Protein AF-A0A414RZY0-F1 (afdb_monomer)

Radius of gyration: 23.2 Å; Cα contacts (8 Å, |Δi|>4): 47; chains: 1; bounding box: 42×36×67 Å

Sequence (9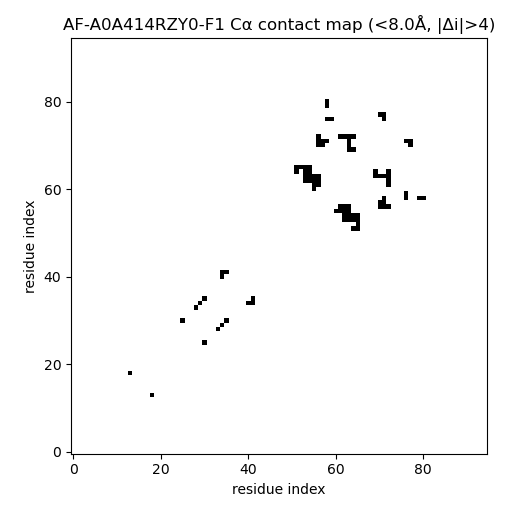5 aa):
NYDRDCGCLPLDCECYMFGKCWTGAYCRYFREAVLPLDPALEAALLTEGPRPDFKACPVCGRAVAPDGRQTYCSAACAKAAHRRQQREYMRKKRG

Solvent-accessible surface area (backbone atoms only — not comparable to full-atom values): 6216 Å² total; per-residue (Å²): 138,79,77,88,81,72,70,74,78,76,80,85,54,86,50,90,69,76,82,49,92,75,89,68,86,76,55,68,64,50,60,72,66,46,30,79,78,34,62,68,60,41,51,65,71,70,55,87,65,80,74,77,77,49,50,61,11,91,77,76,58,47,64,13,66,71,55,92,82,61,73,45,63,38,73,68,44,45,53,52,53,51,54,50,53,53,52,53,51,55,51,65,73,73,107

Structure (mmCIF, N/CA/C/O backbone):
data_AF-A0A414RZY0-F1
#
_entry.id   AF-A0A414RZY0-F1
#
loop_
_atom_site.group_PDB
_atom_site.id
_atom_site.type_symbol
_atom_site.label_atom_id
_atom_site.label_alt_id
_atom_site.label_comp_id
_atom_site.label_asym_id
_atom_site.label_entity_id
_atom_site.label_seq_id
_atom_site.pdbx_PDB_ins_code
_atom_site.Cartn_x
_atom_site.Cartn_y
_atom_site.Cartn_z
_atom_site.occupancy
_atom_site.B_iso_or_equiv
_atom_site.auth_seq_id
_atom_site.auth_comp_id
_atom_site.auth_asym_id
_atom_site.auth_atom_id
_atom_site.pdbx_PDB_model_num
ATOM 1 N N . ASN A 1 1 ? -12.810 -19.443 -15.623 1.00 47.69 1 ASN A N 1
ATOM 2 C CA . ASN A 1 1 ? -12.639 -20.653 -16.439 1.00 47.69 1 ASN A CA 1
ATOM 3 C C . ASN A 1 1 ? -11.368 -20.403 -17.233 1.00 47.69 1 ASN A C 1
ATOM 5 O O . ASN A 1 1 ? -11.404 -19.630 -18.175 1.00 47.69 1 ASN A O 1
ATOM 9 N N . TYR A 1 2 ? -10.233 -20.804 -16.657 1.00 42.97 2 TYR A N 1
ATOM 10 C CA . TYR A 1 2 ? -8.918 -20.685 -17.285 1.00 42.97 2 TYR A CA 1
ATOM 11 C C . TYR A 1 2 ? -8.710 -22.007 -18.009 1.00 42.97 2 TYR A C 1
ATOM 13 O O . TYR A 1 2 ? -8.617 -23.038 -17.339 1.00 42.97 2 TYR A O 1
ATOM 21 N N . ASP A 1 3 ? -8.724 -21.979 -19.339 1.00 39.50 3 ASP A N 1
ATOM 22 C CA . ASP A 1 3 ? -8.478 -23.175 -20.134 1.00 39.50 3 ASP A CA 1
ATOM 23 C C . ASP A 1 3 ? -7.067 -23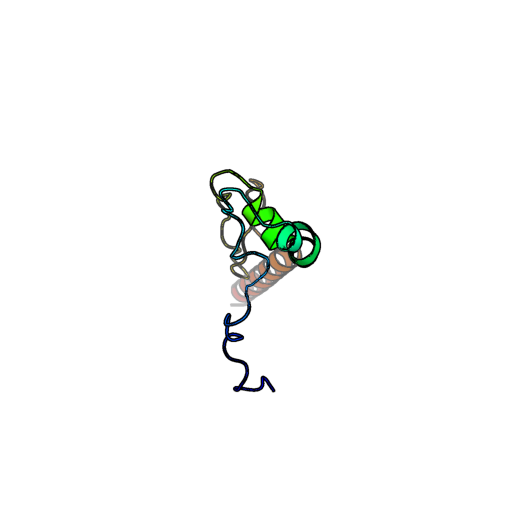.693 -19.856 1.00 39.50 3 ASP A C 1
ATOM 25 O O . ASP A 1 3 ? -6.076 -22.959 -19.884 1.00 39.50 3 ASP A O 1
ATOM 29 N N . ARG A 1 4 ? -7.010 -24.981 -19.521 1.00 50.75 4 ARG A N 1
ATOM 30 C CA . ARG A 1 4 ? -5.836 -25.684 -18.994 1.00 50.75 4 ARG A CA 1
ATOM 31 C C . ARG A 1 4 ? -4.862 -26.131 -20.094 1.00 50.75 4 ARG A C 1
ATOM 33 O O . ARG A 1 4 ? -3.903 -26.828 -19.784 1.00 50.75 4 ARG A O 1
ATOM 40 N N . ASP A 1 5 ? -5.068 -25.682 -21.331 1.00 43.84 5 ASP A N 1
ATOM 41 C CA . ASP A 1 5 ? -4.362 -26.190 -22.516 1.00 43.84 5 ASP A CA 1
ATOM 42 C C . ASP A 1 5 ? -3.436 -25.173 -23.204 1.00 43.84 5 ASP A C 1
ATOM 44 O O . ASP A 1 5 ? -2.751 -25.519 -24.159 1.00 43.84 5 ASP A O 1
ATOM 48 N N . CYS A 1 6 ? -3.314 -23.948 -22.682 1.00 43.97 6 CYS A N 1
ATOM 49 C CA . CYS A 1 6 ? -2.264 -23.006 -23.095 1.00 43.97 6 CYS A CA 1
ATOM 50 C C . CYS A 1 6 ? -1.279 -22.760 -21.947 1.00 43.97 6 CYS A C 1
ATOM 52 O O . CYS A 1 6 ? -1.016 -21.624 -21.547 1.00 43.97 6 CYS A O 1
ATOM 54 N N . GLY A 1 7 ? -0.740 -23.847 -21.389 1.00 43.12 7 GLY A N 1
ATOM 55 C CA . GLY A 1 7 ? 0.520 -23.780 -20.660 1.00 43.12 7 GLY A CA 1
ATOM 56 C C . GLY A 1 7 ? 1.598 -23.328 -21.637 1.00 43.12 7 GLY A C 1
ATOM 57 O O . GLY A 1 7 ? 1.748 -23.958 -22.674 1.00 43.12 7 GLY A O 1
ATOM 58 N N . CYS A 1 8 ? 2.267 -22.215 -21.317 1.00 49.84 8 CYS A N 1
ATOM 59 C CA . CYS A 1 8 ? 3.495 -21.732 -21.953 1.00 49.84 8 CYS A CA 1
ATOM 60 C C . CYS A 1 8 ? 3.536 -21.975 -23.474 1.00 49.84 8 CYS A C 1
ATOM 62 O O . CYS A 1 8 ? 4.022 -23.012 -23.916 1.00 49.84 8 CYS A O 1
ATOM 64 N N . LEU A 1 9 ? 3.045 -21.002 -24.256 1.00 46.38 9 LEU A N 1
ATOM 65 C CA . LEU A 1 9 ? 3.219 -20.948 -25.714 1.00 46.38 9 LEU A CA 1
ATOM 66 C C . LEU A 1 9 ? 4.574 -21.563 -26.119 1.00 46.38 9 LEU A C 1
ATOM 68 O O . LEU A 1 9 ? 5.599 -21.071 -25.633 1.00 46.38 9 LEU A O 1
ATOM 72 N N . PRO A 1 10 ? 4.594 -22.616 -26.959 1.00 44.09 10 PRO A N 1
ATOM 73 C CA . PRO A 1 10 ? 5.835 -23.199 -27.440 1.00 44.09 10 PRO A CA 1
ATOM 74 C C . PRO A 1 10 ? 6.631 -22.095 -28.130 1.00 44.09 10 PRO A C 1
ATOM 76 O O . PRO A 1 10 ? 6.185 -21.526 -29.126 1.00 44.09 10 PRO A O 1
ATOM 79 N N . LEU A 1 11 ? 7.796 -21.755 -27.582 1.00 47.91 11 LEU A N 1
ATOM 80 C CA . LEU A 1 11 ? 8.744 -20.814 -28.182 1.00 47.91 11 LEU A CA 1
ATOM 81 C C . LEU A 1 11 ? 9.484 -21.481 -29.361 1.00 47.91 11 LEU A C 1
ATOM 83 O O . LEU A 1 11 ? 10.693 -21.335 -29.495 1.00 47.91 11 LEU A O 1
ATOM 87 N N . ASP A 1 12 ? 8.758 -22.222 -30.204 1.00 44.94 12 ASP A N 1
ATOM 88 C CA . ASP A 1 12 ? 9.275 -22.836 -31.435 1.00 44.94 12 ASP A CA 1
ATOM 89 C C . ASP A 1 12 ? 9.231 -21.859 -32.623 1.00 44.94 12 ASP A C 1
ATOM 91 O O . ASP A 1 12 ? 9.645 -22.182 -33.734 1.00 44.94 12 ASP A O 1
ATOM 95 N N . CYS A 1 13 ? 8.746 -20.637 -32.406 1.00 45.00 13 CYS A N 1
ATOM 96 C CA . CYS A 1 13 ? 8.992 -19.518 -33.300 1.00 45.00 13 CYS A CA 1
ATOM 97 C C . CYS A 1 13 ? 10.209 -18.736 -32.803 1.00 45.00 13 CYS A C 1
ATOM 99 O O . CYS A 1 13 ? 10.380 -18.553 -31.596 1.00 45.00 13 CYS A O 1
ATOM 101 N N . GLU A 1 14 ? 11.037 -18.238 -33.728 1.00 47.72 14 GLU A N 1
ATOM 102 C CA . GLU A 1 14 ? 12.028 -17.206 -33.423 1.00 47.72 14 GLU A CA 1
ATOM 103 C C . GLU A 1 14 ? 11.282 -16.029 -32.790 1.00 47.72 14 GLU A C 1
ATOM 105 O O . GLU A 1 14 ? 10.729 -15.162 -33.468 1.00 47.72 14 GLU A O 1
ATOM 110 N N . CYS A 1 15 ? 11.202 -16.015 -31.460 1.00 49.94 15 CYS A N 1
ATOM 111 C CA . CYS A 1 15 ? 10.756 -14.852 -30.734 1.00 49.94 15 CYS A CA 1
ATOM 112 C C . CYS A 1 15 ? 11.633 -13.721 -31.257 1.00 49.94 15 CYS A C 1
ATOM 114 O O . CYS A 1 15 ? 12.859 -13.812 -31.196 1.00 49.94 15 CYS A O 1
ATOM 116 N N . TYR A 1 16 ? 11.027 -12.660 -31.792 1.00 48.53 16 TYR A N 1
ATOM 117 C CA . TYR A 1 16 ? 11.776 -11.548 -32.387 1.00 48.53 16 TYR A CA 1
ATOM 118 C C . TYR A 1 16 ? 12.792 -10.923 -31.395 1.00 48.53 16 TYR A C 1
ATOM 120 O O . TYR A 1 16 ? 13.654 -10.131 -31.779 1.00 48.53 16 TYR A O 1
ATOM 128 N N . MET A 1 17 ? 12.699 -11.297 -30.111 1.00 53.25 17 MET A N 1
ATOM 129 C CA . MET A 1 17 ? 13.580 -10.898 -29.018 1.00 53.25 17 MET A CA 1
ATOM 130 C C . MET A 1 17 ? 14.679 -11.910 -28.661 1.00 53.25 17 MET A C 1
ATOM 132 O O . MET A 1 17 ? 15.592 -11.539 -27.934 1.00 53.25 17 MET A O 1
ATOM 136 N N . PHE A 1 18 ? 14.646 -13.146 -29.172 1.00 49.28 18 PHE A N 1
ATOM 137 C CA . PHE A 1 18 ? 15.675 -14.171 -28.931 1.00 49.28 18 PHE A CA 1
ATOM 138 C C . PHE A 1 18 ? 16.925 -14.001 -29.815 1.00 49.28 18 PHE A C 1
ATOM 140 O O . PHE A 1 18 ? 17.994 -14.487 -29.461 1.00 49.28 18 PHE A O 1
ATOM 147 N N . GLY A 1 19 ? 16.820 -13.283 -30.941 1.00 50.78 19 GLY A N 1
ATOM 148 C CA . GLY A 1 19 ? 17.916 -13.083 -31.904 1.00 50.78 19 GLY A CA 1
ATOM 149 C C . GLY A 1 19 ? 18.767 -11.827 -31.690 1.00 50.78 19 GLY A C 1
ATOM 150 O O . GLY A 1 19 ? 19.644 -11.532 -32.501 1.00 50.78 19 GLY A O 1
ATOM 151 N N . LYS A 1 20 ? 18.513 -11.044 -30.636 1.00 47.22 20 LYS A N 1
ATOM 152 C CA . LYS A 1 20 ? 19.332 -9.871 -30.312 1.00 47.22 20 LYS A CA 1
ATOM 153 C C . LYS A 1 20 ? 20.041 -10.134 -29.001 1.00 47.22 20 LYS A C 1
ATOM 155 O O . LYS A 1 20 ? 19.388 -10.330 -27.986 1.00 47.22 20 LYS A O 1
ATOM 160 N N . CYS A 1 21 ? 21.370 -10.135 -29.045 1.00 48.53 21 CYS A N 1
ATOM 161 C CA . CYS A 1 21 ? 22.257 -10.168 -27.888 1.00 48.53 21 CYS A CA 1
ATOM 162 C C . CYS A 1 21 ? 21.886 -9.002 -26.971 1.00 48.53 21 CYS A C 1
ATOM 164 O O . CYS A 1 21 ? 22.335 -7.872 -27.159 1.00 48.53 21 CYS A O 1
ATOM 166 N N . TRP A 1 22 ? 20.965 -9.242 -26.051 1.00 47.97 22 TRP A N 1
ATOM 167 C CA . TRP A 1 22 ? 20.347 -8.175 -25.301 1.00 47.97 22 TRP A CA 1
ATOM 168 C C . TRP A 1 22 ? 21.062 -8.070 -23.959 1.00 47.97 22 TRP A C 1
ATOM 170 O O . TRP A 1 22 ? 20.668 -8.637 -22.948 1.00 47.97 22 TRP A O 1
ATOM 180 N N . THR A 1 23 ? 22.196 -7.378 -23.999 1.00 41.72 23 THR A N 1
ATOM 181 C CA . THR A 1 23 ? 23.028 -7.025 -22.846 1.00 41.72 23 THR A CA 1
ATOM 182 C C . THR A 1 23 ? 22.624 -5.649 -22.295 1.00 41.72 23 THR A C 1
ATOM 184 O O . THR A 1 23 ? 23.462 -4.767 -22.132 1.00 41.72 23 THR A O 1
ATOM 187 N N . GLY A 1 24 ? 21.328 -5.425 -22.037 1.00 56.34 24 GLY A N 1
ATOM 188 C CA . GLY A 1 24 ? 20.817 -4.153 -21.501 1.00 56.34 24 GLY A CA 1
ATOM 189 C C . GLY A 1 24 ? 19.438 -4.264 -20.842 1.00 56.34 24 GLY A C 1
ATOM 190 O O . GLY A 1 24 ? 18.773 -5.274 -21.007 1.00 56.34 24 GLY A O 1
ATOM 191 N N . ALA A 1 25 ? 19.031 -3.246 -20.070 1.00 62.84 25 ALA A N 1
ATOM 192 C CA . ALA A 1 25 ? 17.806 -3.215 -19.254 1.00 62.84 25 ALA A CA 1
ATOM 193 C C . ALA A 1 25 ? 16.516 -2.963 -20.074 1.00 62.84 25 ALA A C 1
ATOM 195 O O . ALA A 1 25 ? 16.495 -2.121 -20.964 1.00 62.84 25 ALA A O 1
ATOM 196 N N . TYR A 1 26 ? 15.465 -3.720 -19.750 1.00 65.25 26 TYR A N 1
ATOM 197 C CA . TYR A 1 26 ? 14.134 -3.969 -20.376 1.00 65.25 26 TYR A CA 1
ATOM 198 C C . TYR A 1 26 ? 13.880 -3.697 -21.883 1.00 65.25 26 TYR A C 1
ATOM 200 O O . TYR A 1 26 ? 14.156 -2.623 -22.415 1.00 65.25 26 TYR A O 1
ATOM 208 N N . CYS A 1 27 ? 13.329 -4.684 -22.607 1.00 68.69 27 CYS A N 1
ATOM 209 C CA . CYS A 1 27 ? 13.104 -4.582 -24.053 1.00 68.69 27 CYS A CA 1
ATOM 210 C C . CYS A 1 27 ? 12.032 -3.527 -24.385 1.00 68.69 27 CYS A C 1
ATOM 212 O O . CYS A 1 27 ? 11.182 -3.197 -23.556 1.00 68.69 27 CYS A O 1
ATOM 214 N N . ARG A 1 28 ? 12.047 -2.994 -25.616 1.00 68.44 28 ARG A N 1
ATOM 215 C CA . ARG A 1 28 ? 11.168 -1.879 -26.015 1.00 68.44 28 ARG A CA 1
ATOM 216 C C . ARG A 1 28 ? 9.681 -2.193 -25.828 1.00 68.44 28 ARG A C 1
ATOM 218 O O . ARG A 1 28 ? 8.967 -1.375 -25.265 1.00 68.44 28 ARG A O 1
ATOM 225 N N . TYR A 1 29 ? 9.241 -3.387 -26.231 1.00 71.56 29 TYR A N 1
ATOM 226 C CA . TYR A 1 29 ? 7.856 -3.820 -26.031 1.00 71.56 29 TYR A CA 1
ATOM 227 C C . TYR A 1 29 ? 7.474 -3.839 -24.547 1.00 71.56 29 TYR A C 1
ATOM 229 O O . TYR A 1 29 ? 6.428 -3.326 -24.172 1.00 71.56 29 TYR A O 1
ATOM 237 N N . PHE A 1 30 ? 8.340 -4.365 -23.681 1.00 73.44 30 PHE A N 1
ATOM 238 C CA . PHE A 1 30 ? 8.078 -4.380 -22.245 1.00 73.44 30 PHE A CA 1
ATOM 239 C C . PHE A 1 30 ? 7.962 -2.959 -21.679 1.00 73.44 30 PHE A C 1
ATOM 241 O O . PHE A 1 30 ? 7.023 -2.666 -20.945 1.00 73.44 30 PHE A O 1
ATOM 248 N N . ARG A 1 31 ? 8.854 -2.048 -22.083 1.00 72.75 31 ARG A N 1
ATOM 249 C CA . ARG A 1 31 ? 8.823 -0.648 -21.635 1.00 72.75 31 ARG A CA 1
ATOM 250 C C . ARG A 1 31 ? 7.613 0.139 -22.139 1.00 72.75 31 ARG A C 1
ATOM 252 O O . ARG A 1 31 ? 7.091 0.953 -21.394 1.00 72.75 31 ARG A O 1
ATOM 259 N N . GLU A 1 32 ? 7.188 -0.072 -23.381 1.00 75.75 32 GLU A N 1
ATOM 260 C CA . GLU A 1 32 ? 6.135 0.739 -24.014 1.00 75.75 32 GLU A CA 1
ATOM 261 C C . GLU A 1 32 ? 4.731 0.127 -23.889 1.00 75.75 32 GLU A C 1
ATOM 263 O O . GLU A 1 32 ? 3.752 0.865 -23.898 1.00 75.75 32 GLU A O 1
ATOM 268 N N . ALA A 1 33 ? 4.613 -1.199 -23.768 1.00 74.44 33 ALA A N 1
ATOM 269 C CA . ALA A 1 33 ? 3.321 -1.890 -23.734 1.00 74.44 33 ALA A CA 1
ATOM 270 C C . ALA A 1 33 ? 2.994 -2.522 -22.375 1.00 74.44 33 ALA A C 1
ATOM 272 O O . ALA A 1 33 ? 1.819 -2.639 -22.045 1.00 74.44 33 ALA A O 1
ATOM 273 N N . VAL A 1 34 ? 3.998 -2.937 -21.590 1.00 76.88 34 VAL A N 1
ATOM 274 C CA . VAL A 1 34 ? 3.777 -3.660 -20.322 1.00 76.88 34 VAL A CA 1
ATOM 275 C C . VAL A 1 34 ? 3.900 -2.733 -19.113 1.00 76.88 34 VAL A C 1
ATOM 277 O O . VAL A 1 34 ? 2.994 -2.707 -18.287 1.00 76.88 34 VAL A O 1
ATOM 280 N N . LEU A 1 35 ? 4.968 -1.936 -19.016 1.00 78.25 35 LEU A N 1
ATOM 281 C CA . LEU A 1 35 ? 5.180 -1.030 -17.877 1.00 78.25 35 LEU A CA 1
ATOM 282 C C . LEU A 1 35 ? 4.056 0.004 -17.672 1.00 78.25 35 LEU A C 1
ATOM 284 O O . LEU A 1 35 ? 3.633 0.163 -16.529 1.00 78.25 35 LEU A O 1
ATOM 288 N N . PRO A 1 36 ? 3.469 0.624 -18.719 1.00 84.38 36 PRO A N 1
ATOM 289 C CA . PRO A 1 36 ? 2.366 1.568 -18.521 1.00 84.38 36 PRO A CA 1
ATOM 290 C C . PRO A 1 36 ? 1.093 0.928 -17.948 1.00 84.38 36 PRO A C 1
ATOM 292 O O . PRO A 1 36 ? 0.239 1.633 -17.412 1.00 84.38 36 PRO A O 1
ATOM 295 N N . LEU A 1 37 ? 0.948 -0.398 -18.070 1.00 85.88 37 LEU A N 1
ATOM 296 C CA . LEU A 1 37 ? -0.178 -1.147 -17.508 1.00 85.88 37 LEU A CA 1
ATOM 297 C C . LEU A 1 37 ? 0.024 -1.476 -16.023 1.00 85.88 37 LEU A C 1
ATOM 299 O O . LEU A 1 37 ? -0.955 -1.748 -15.328 1.00 85.88 37 LEU A O 1
ATOM 303 N N . ASP A 1 38 ? 1.267 -1.438 -15.535 1.00 80.62 38 ASP A N 1
ATOM 304 C CA . ASP A 1 38 ? 1.614 -1.709 -14.141 1.00 80.62 38 ASP A CA 1
ATOM 305 C C . ASP A 1 38 ? 2.657 -0.702 -13.609 1.00 80.62 38 ASP A C 1
ATOM 307 O O . ASP A 1 38 ? 3.858 -0.991 -13.541 1.00 80.62 38 ASP A O 1
ATOM 311 N N . PRO A 1 39 ? 2.196 0.483 -13.163 1.00 79.31 39 PRO A N 1
ATOM 312 C CA . PRO A 1 39 ? 3.063 1.510 -12.586 1.00 79.31 39 PRO A CA 1
ATOM 313 C C . PRO A 1 39 ? 3.810 1.058 -11.321 1.00 79.31 39 PRO A C 1
ATOM 315 O O . PRO A 1 39 ? 4.837 1.637 -10.966 1.00 79.31 39 PRO A O 1
ATOM 318 N N . ALA A 1 40 ? 3.304 0.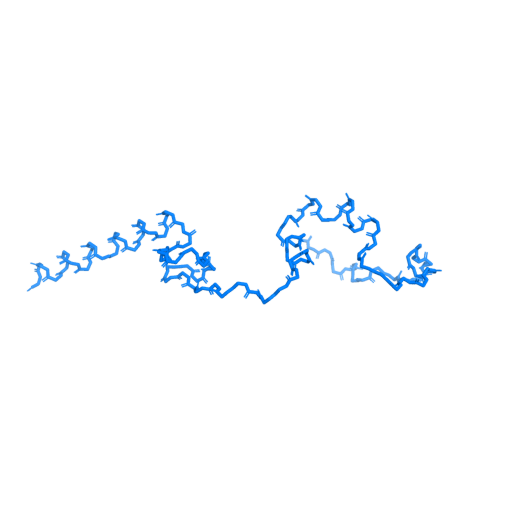042 -10.609 1.00 78.25 40 ALA A N 1
ATOM 319 C CA . ALA A 1 40 ? 3.970 -0.485 -9.420 1.00 78.25 40 ALA A CA 1
ATOM 320 C C . ALA A 1 40 ? 5.197 -1.322 -9.805 1.00 78.25 40 ALA A C 1
ATOM 322 O O . ALA A 1 40 ? 6.240 -1.214 -9.156 1.00 78.25 40 ALA A O 1
ATOM 323 N N . LEU A 1 41 ? 5.086 -2.112 -10.878 1.00 77.56 41 LEU A N 1
ATOM 324 C CA . LEU A 1 41 ? 6.212 -2.833 -11.466 1.00 77.56 41 LEU A CA 1
ATOM 325 C C . LEU A 1 41 ? 7.254 -1.865 -12.037 1.00 77.56 41 LEU A C 1
ATOM 327 O O . LEU A 1 41 ? 8.439 -2.025 -11.758 1.00 77.56 41 LEU A O 1
ATOM 331 N N . GLU A 1 42 ? 6.826 -0.836 -12.774 1.00 81.75 42 GLU A N 1
ATOM 332 C CA . GLU A 1 42 ? 7.728 0.196 -13.301 1.00 81.75 42 GLU A CA 1
ATOM 333 C C . GLU A 1 42 ? 8.524 0.878 -12.179 1.00 81.75 42 GLU A C 1
ATOM 335 O O . GLU A 1 42 ? 9.755 0.929 -12.229 1.00 81.75 42 GLU A O 1
ATOM 340 N N . ALA A 1 43 ? 7.844 1.311 -11.114 1.00 75.56 43 ALA A N 1
ATOM 341 C CA . ALA A 1 43 ? 8.496 1.919 -9.960 1.00 75.56 43 ALA A CA 1
ATOM 342 C C . ALA A 1 43 ? 9.488 0.964 -9.277 1.00 75.56 43 ALA A C 1
ATOM 344 O O . ALA A 1 43 ? 10.579 1.393 -8.903 1.00 75.56 43 ALA A O 1
ATOM 345 N N . ALA A 1 44 ? 9.142 -0.321 -9.142 1.00 74.88 44 ALA A N 1
ATOM 346 C CA . ALA A 1 44 ? 9.997 -1.330 -8.515 1.00 74.88 44 ALA A CA 1
ATOM 347 C C . ALA A 1 44 ? 11.256 -1.664 -9.333 1.00 74.88 44 ALA A C 1
ATOM 349 O O . ALA A 1 44 ? 12.254 -2.089 -8.754 1.00 74.88 44 ALA A O 1
ATOM 350 N N . LEU A 1 45 ? 11.208 -1.491 -10.657 1.00 74.25 45 LEU A N 1
ATOM 351 C CA . LEU A 1 45 ? 12.342 -1.734 -11.552 1.00 74.25 45 LEU A CA 1
ATOM 352 C C . LEU A 1 45 ? 13.236 -0.501 -11.731 1.00 74.25 45 LEU A C 1
ATOM 354 O O . LEU A 1 45 ? 14.433 -0.661 -11.949 1.00 74.25 45 LEU A O 1
ATOM 358 N N . LEU A 1 46 ? 12.665 0.708 -11.665 1.00 70.62 46 LEU A N 1
ATOM 359 C CA . LEU A 1 46 ? 13.390 1.973 -11.848 1.00 70.62 46 LEU A CA 1
ATOM 360 C C . LEU A 1 46 ? 14.001 2.532 -10.556 1.00 70.62 46 LEU A C 1
ATOM 362 O O . LEU A 1 46 ? 14.815 3.452 -10.615 1.00 70.62 46 LEU A O 1
ATOM 366 N N . THR A 1 47 ? 13.625 2.009 -9.387 1.00 63.94 47 THR A N 1
ATOM 367 C CA . THR A 1 47 ? 14.277 2.387 -8.129 1.00 63.94 47 THR A CA 1
ATOM 368 C C . THR A 1 47 ? 15.579 1.610 -7.941 1.00 63.94 47 THR A C 1
ATOM 370 O O . THR A 1 47 ? 15.591 0.494 -7.429 1.00 63.94 47 THR A O 1
ATOM 373 N N . GLU A 1 48 ? 16.703 2.222 -8.324 1.00 56.84 48 GLU A N 1
ATOM 374 C CA . GLU A 1 48 ? 18.028 1.802 -7.858 1.00 56.84 48 GLU A CA 1
ATOM 375 C C . GLU A 1 48 ? 18.234 2.278 -6.413 1.00 56.84 48 GLU A C 1
ATOM 377 O O . GLU A 1 48 ? 18.338 3.472 -6.134 1.00 56.84 48 GLU A O 1
ATOM 382 N N . GLY A 1 49 ? 18.263 1.336 -5.471 1.00 58.75 49 GLY A N 1
ATOM 383 C CA . GLY A 1 49 ? 18.526 1.612 -4.061 1.00 58.75 49 GLY A CA 1
ATOM 384 C C . GLY A 1 49 ? 17.987 0.517 -3.140 1.00 58.75 49 GLY A C 1
ATOM 385 O O . GLY A 1 49 ? 17.219 -0.341 -3.586 1.00 58.75 49 GLY A O 1
ATOM 386 N N . PRO A 1 50 ? 18.374 0.508 -1.849 1.00 55.03 50 PRO A N 1
ATOM 387 C CA . PRO A 1 50 ? 17.750 -0.367 -0.866 1.00 55.03 50 PRO A CA 1
ATOM 388 C C . PRO A 1 50 ? 16.240 -0.159 -0.921 1.00 55.03 50 PRO A C 1
ATOM 390 O O . PRO A 1 50 ? 15.781 0.988 -0.947 1.00 55.03 50 PRO A O 1
ATOM 393 N N . ARG A 1 51 ? 15.463 -1.253 -0.943 1.00 56.75 51 ARG A N 1
ATOM 394 C CA . ARG A 1 51 ? 14.011 -1.138 -0.779 1.00 56.75 51 ARG A CA 1
ATOM 395 C C . ARG A 1 51 ? 13.766 -0.251 0.442 1.00 56.75 51 ARG A C 1
ATOM 397 O O . ARG A 1 51 ? 14.372 -0.525 1.477 1.00 56.75 51 ARG A O 1
ATOM 404 N N . PRO A 1 52 ? 12.917 0.785 0.341 1.00 62.62 52 PRO A N 1
ATOM 405 C CA . PRO A 1 52 ? 12.588 1.580 1.507 1.00 62.62 52 PRO A CA 1
ATOM 406 C C . PRO A 1 52 ? 12.125 0.638 2.618 1.00 62.62 52 PRO A C 1
ATOM 408 O O . PRO A 1 52 ? 11.347 -0.283 2.351 1.00 62.62 52 PRO A O 1
ATOM 411 N N . ASP A 1 53 ? 12.614 0.845 3.840 1.00 70.25 53 ASP A N 1
ATOM 412 C CA . ASP A 1 53 ? 12.213 0.046 4.995 1.00 70.25 53 ASP A CA 1
ATOM 413 C C . ASP A 1 53 ? 10.755 0.364 5.344 1.00 70.25 53 ASP A C 1
ATOM 415 O O . ASP A 1 53 ? 10.426 1.204 6.186 1.00 70.25 53 ASP A O 1
ATOM 419 N N . PHE A 1 54 ? 9.845 -0.296 4.636 1.00 80.44 54 PHE A N 1
ATOM 420 C CA . PHE A 1 54 ? 8.423 -0.196 4.883 1.00 80.44 54 PHE A CA 1
ATOM 421 C C . PHE A 1 54 ? 8.073 -1.056 6.094 1.00 80.44 54 PHE A C 1
ATOM 423 O O . PHE A 1 54 ? 8.146 -2.286 6.054 1.00 80.44 54 PHE A O 1
ATOM 430 N N . LYS A 1 55 ? 7.599 -0.424 7.168 1.00 87.00 55 LYS A N 1
ATOM 431 C CA . LYS A 1 55 ? 6.958 -1.161 8.264 1.00 87.00 55 LYS A CA 1
ATOM 432 C C . LYS A 1 55 ? 5.580 -1.671 7.835 1.00 87.00 55 LYS A C 1
ATOM 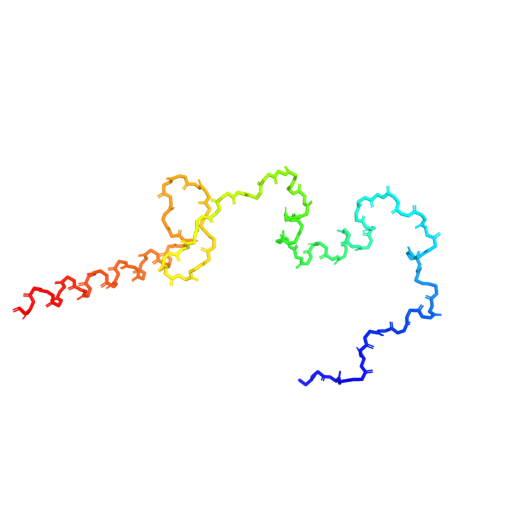434 O O . LYS A 1 55 ? 4.875 -1.023 7.058 1.00 87.00 55 LYS A O 1
ATOM 439 N N . ALA A 1 56 ? 5.163 -2.811 8.377 1.00 90.62 56 ALA A N 1
ATOM 440 C CA . ALA A 1 56 ? 3.836 -3.362 8.125 1.00 90.62 56 ALA A CA 1
ATOM 441 C C . ALA A 1 56 ? 2.746 -2.569 8.868 1.00 90.62 56 ALA A C 1
ATOM 443 O O . ALA A 1 56 ? 2.887 -2.217 10.042 1.00 90.62 56 ALA A O 1
ATOM 444 N N . CYS A 1 57 ? 1.622 -2.312 8.200 1.00 93.19 57 CYS A N 1
ATOM 445 C CA . CYS A 1 57 ? 0.471 -1.670 8.820 1.00 93.19 57 CYS A CA 1
ATOM 446 C C . CYS A 1 57 ? -0.152 -2.602 9.874 1.00 93.19 57 CYS A C 1
ATOM 448 O O . CYS A 1 57 ? -0.554 -3.713 9.523 1.00 93.19 57 CYS A O 1
ATOM 450 N N . PRO A 1 58 ? -0.379 -2.147 11.120 1.00 91.75 58 PRO A N 1
ATOM 451 C CA . PRO A 1 58 ? -0.923 -2.995 12.188 1.00 91.75 58 PRO A CA 1
ATOM 452 C C . PRO A 1 58 ? -2.390 -3.411 11.975 1.00 91.75 58 PRO A C 1
ATOM 454 O O . PRO A 1 58 ? -2.933 -4.186 12.755 1.00 91.75 58 PRO A O 1
ATOM 457 N N . VAL A 1 59 ? -3.060 -2.870 10.950 1.00 95.19 59 VAL A N 1
ATOM 458 C CA . VAL A 1 59 ? -4.470 -3.160 10.642 1.00 95.19 59 VAL A CA 1
ATOM 459 C C . VAL A 1 59 ? -4.614 -4.144 9.485 1.00 95.19 59 VAL A C 1
ATOM 461 O O . VAL A 1 59 ? -5.475 -5.014 9.542 1.00 95.19 59 VAL A O 1
ATOM 4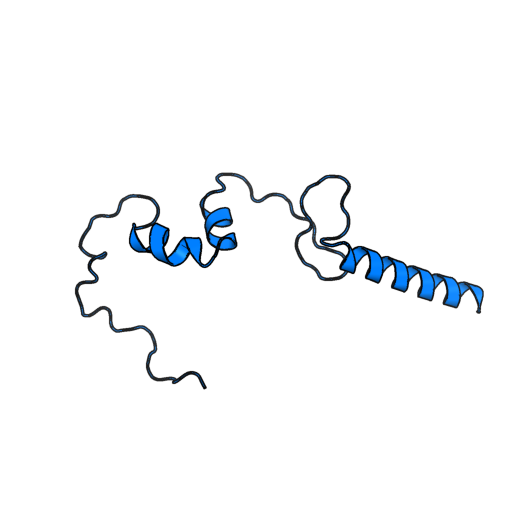64 N N . CYS A 1 60 ? -3.808 -4.001 8.430 1.00 92.94 60 CYS A N 1
ATOM 465 C CA . CYS A 1 60 ? -3.965 -4.779 7.194 1.00 92.94 60 CYS A CA 1
ATOM 466 C C . CYS A 1 60 ? -2.672 -5.424 6.675 1.00 92.94 60 CYS A C 1
ATOM 468 O O . CYS A 1 60 ? -2.695 -6.035 5.613 1.00 92.94 60 CYS A O 1
ATOM 470 N N . GLY A 1 61 ? -1.538 -5.244 7.358 1.00 89.00 61 GLY A N 1
ATOM 4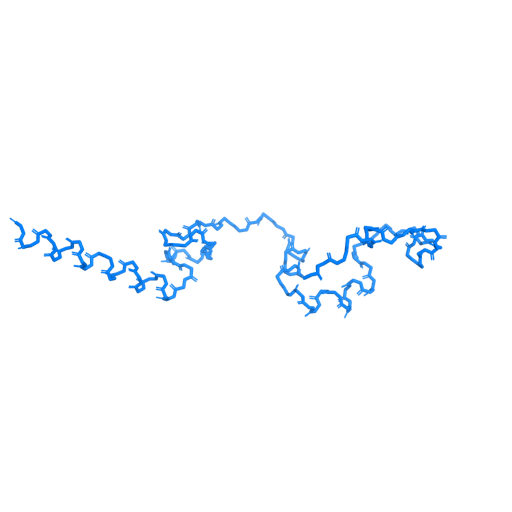71 C CA . GLY A 1 61 ? -0.243 -5.814 6.972 1.00 89.00 61 GLY A CA 1
ATOM 472 C C . GLY A 1 61 ? 0.450 -5.150 5.776 1.00 89.00 61 GLY A C 1
ATOM 473 O O . GLY A 1 61 ? 1.624 -5.410 5.549 1.0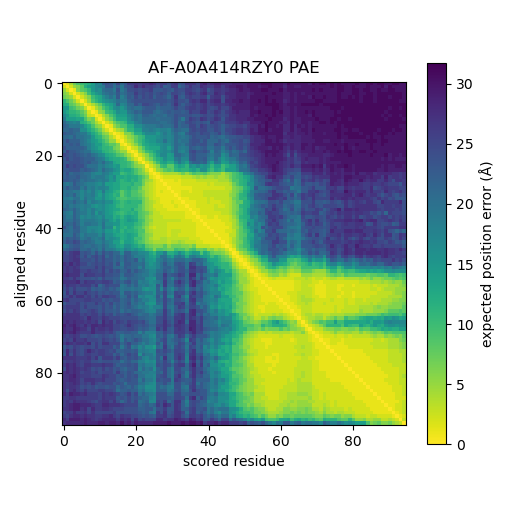0 89.00 61 GLY A O 1
ATOM 474 N N . ARG A 1 62 ? -0.225 -4.264 5.028 1.00 88.62 62 ARG A N 1
ATOM 475 C CA . ARG A 1 62 ? 0.379 -3.549 3.887 1.00 88.62 62 ARG A CA 1
ATOM 476 C C . ARG A 1 62 ? 1.512 -2.621 4.325 1.00 88.62 62 ARG A C 1
ATOM 478 O O . ARG A 1 62 ? 1.468 -2.079 5.428 1.00 88.62 62 ARG A O 1
ATOM 485 N N . ALA A 1 63 ? 2.463 -2.390 3.425 1.00 85.81 63 ALA A N 1
ATOM 486 C CA . ALA A 1 63 ? 3.551 -1.435 3.598 1.00 85.81 63 ALA A CA 1
ATOM 487 C C . ALA A 1 63 ? 3.029 -0.037 3.983 1.00 85.81 63 ALA A C 1
ATOM 489 O O . ALA A 1 63 ? 2.103 0.492 3.363 1.00 85.81 63 ALA A O 1
ATOM 490 N N . VAL A 1 64 ? 3.617 0.549 5.024 1.00 88.31 64 VAL A N 1
ATOM 491 C CA . VAL A 1 64 ? 3.445 1.958 5.389 1.00 88.31 64 VAL A CA 1
ATOM 492 C C . VAL A 1 64 ? 4.663 2.703 4.885 1.00 88.31 64 VAL A C 1
ATOM 494 O O . VAL A 1 64 ? 5.778 2.294 5.207 1.00 88.31 64 VAL A O 1
ATOM 497 N N . ALA A 1 65 ? 4.442 3.772 4.117 1.00 81.31 65 ALA A N 1
ATOM 498 C CA . ALA A 1 65 ? 5.515 4.621 3.618 1.00 81.31 65 ALA A CA 1
ATOM 499 C C . ALA A 1 65 ? 6.471 5.013 4.762 1.00 81.31 65 ALA A C 1
ATOM 501 O O . ALA A 1 65 ? 6.001 5.256 5.878 1.00 81.31 65 ALA A O 1
ATOM 502 N N . PRO A 1 66 ? 7.788 5.106 4.508 1.00 75.50 66 PRO A N 1
ATOM 503 C CA . PRO A 1 66 ? 8.793 5.454 5.517 1.00 75.50 66 PRO A CA 1
ATOM 504 C C . PRO A 1 66 ? 8.691 6.911 5.997 1.00 75.50 66 PRO A C 1
ATOM 506 O O . PRO A 1 66 ? 9.592 7.414 6.662 1.00 75.50 66 PRO A O 1
ATOM 509 N N . ASP A 1 67 ? 7.594 7.597 5.677 1.00 77.00 67 ASP A N 1
ATOM 510 C CA . ASP A 1 67 ? 7.292 8.930 6.154 1.00 77.00 67 ASP A CA 1
ATOM 511 C C . ASP A 1 67 ? 7.218 8.872 7.687 1.00 77.00 67 ASP A C 1
ATOM 513 O O . ASP A 1 67 ? 6.308 8.265 8.262 1.00 77.00 67 ASP A O 1
ATOM 517 N N . GLY A 1 68 ? 8.244 9.406 8.361 1.00 69.00 68 GLY A N 1
ATOM 518 C CA . GLY A 1 68 ? 8.661 9.018 9.721 1.00 69.00 68 GLY A CA 1
ATOM 519 C C . GLY A 1 68 ? 7.624 9.204 10.838 1.00 69.00 68 GLY A C 1
ATOM 520 O O . GLY A 1 68 ? 7.867 8.831 11.984 1.00 69.00 68 GLY A O 1
ATOM 521 N N . ARG A 1 69 ? 6.450 9.755 10.523 1.00 78.50 69 ARG A N 1
ATOM 522 C CA . ARG A 1 69 ? 5.323 9.953 11.445 1.00 78.50 69 ARG A CA 1
ATOM 523 C C . ARG A 1 69 ? 4.115 9.061 11.156 1.00 78.50 69 ARG A C 1
ATOM 525 O O . ARG A 1 69 ? 3.224 8.970 11.999 1.00 78.50 69 ARG A O 1
ATOM 532 N N . GLN A 1 70 ? 4.042 8.405 9.998 1.00 85.56 70 GLN A N 1
ATOM 533 C CA . GLN A 1 70 ? 2.847 7.666 9.605 1.00 85.56 70 GLN A CA 1
ATOM 534 C C . GLN A 1 70 ? 2.852 6.252 10.199 1.00 85.56 70 GLN A C 1
ATOM 536 O O . GLN A 1 70 ? 3.794 5.487 10.022 1.00 85.56 70 GLN A O 1
ATOM 541 N N . THR A 1 71 ? 1.798 5.879 10.928 1.00 89.81 71 THR A N 1
ATOM 542 C CA . THR A 1 71 ? 1.653 4.535 11.535 1.00 89.81 71 THR A CA 1
ATOM 543 C C . THR A 1 71 ? 0.807 3.589 10.684 1.00 89.81 71 THR A C 1
ATOM 545 O O . THR A 1 71 ? 0.940 2.370 10.777 1.00 89.81 71 THR A O 1
ATOM 548 N N . TYR A 1 72 ? -0.073 4.134 9.845 1.00 93.06 72 TYR A N 1
ATOM 549 C CA . TYR A 1 72 ? -1.049 3.372 9.072 1.00 93.06 72 TYR A CA 1
ATOM 550 C C . TYR A 1 72 ? -0.863 3.627 7.581 1.00 93.06 72 TYR A C 1
ATOM 552 O O . TYR A 1 72 ? -0.592 4.752 7.185 1.00 93.06 72 TYR A O 1
ATOM 560 N N . CYS A 1 73 ? -1.101 2.612 6.749 1.00 91.62 73 CYS A N 1
ATOM 561 C CA . CYS A 1 73 ? -0.975 2.737 5.292 1.00 91.62 73 CYS A CA 1
ATOM 562 C C . CYS A 1 73 ? -2.061 3.625 4.657 1.00 91.62 73 CYS A C 1
ATOM 564 O O . CYS A 1 73 ? -1.988 3.947 3.479 1.00 91.62 73 CYS A O 1
ATOM 566 N N . SER A 1 74 ? -3.119 3.962 5.401 1.00 91.75 74 SER A N 1
ATOM 567 C CA . SER A 1 74 ? -4.249 4.753 4.910 1.00 91.75 74 SER A CA 1
ATOM 568 C C . SER A 1 74 ? -5.064 5.358 6.053 1.00 91.75 74 SER A C 1
ATOM 570 O O . SER A 1 74 ? -5.105 4.823 7.168 1.00 91.75 74 SER A O 1
ATOM 572 N N . ALA A 1 75 ? -5.808 6.427 5.747 1.00 93.62 75 ALA A N 1
ATOM 573 C CA . ALA A 1 75 ? -6.790 7.016 6.661 1.00 93.62 75 ALA A CA 1
ATOM 574 C C . ALA A 1 75 ? -7.877 6.006 7.083 1.00 93.62 75 ALA A C 1
ATOM 576 O O . ALA A 1 75 ? -8.347 6.021 8.222 1.00 93.62 75 ALA A O 1
ATOM 577 N N . ALA A 1 76 ? -8.240 5.076 6.193 1.00 95.75 76 ALA A N 1
ATOM 578 C CA . ALA A 1 76 ? -9.182 4.002 6.495 1.00 95.75 76 ALA A CA 1
ATO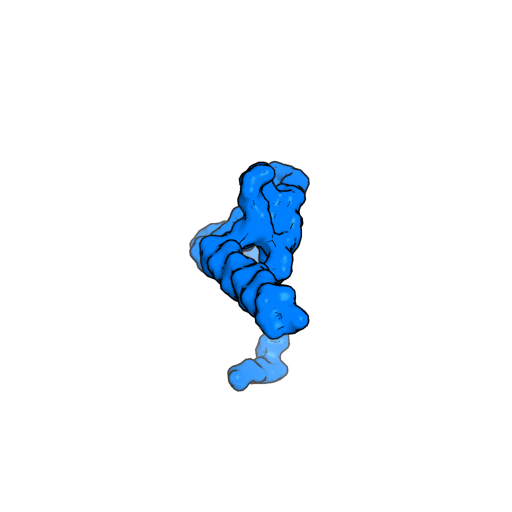M 579 C C . ALA A 1 76 ? -8.658 3.075 7.605 1.00 95.75 76 ALA A C 1
ATOM 581 O O . ALA A 1 76 ? -9.388 2.781 8.557 1.00 95.75 76 ALA A O 1
ATOM 582 N N . CYS A 1 77 ? -7.384 2.670 7.526 1.00 95.56 77 CYS A N 1
ATOM 583 C CA . CYS A 1 77 ? -6.739 1.865 8.564 1.00 95.56 77 CYS A CA 1
ATOM 584 C C . CYS A 1 77 ? -6.632 2.630 9.890 1.00 95.56 77 CYS A C 1
ATOM 586 O O . CYS A 1 77 ? -6.981 2.078 10.932 1.00 95.56 77 CYS A O 1
ATOM 588 N N . ALA A 1 78 ? -6.267 3.915 9.859 1.00 94.88 78 ALA A N 1
ATOM 589 C CA . ALA A 1 78 ? -6.240 4.754 11.060 1.00 94.88 78 ALA A CA 1
ATOM 590 C C . ALA A 1 78 ? -7.619 4.823 11.748 1.00 94.88 78 ALA A C 1
ATOM 592 O O . ALA A 1 78 ? -7.742 4.598 12.954 1.00 94.88 78 ALA A O 1
ATOM 593 N N . LYS A 1 79 ? -8.690 5.038 10.972 1.00 97.25 79 LYS A N 1
ATOM 594 C CA . LYS A 1 79 ? -10.069 5.078 11.485 1.00 97.25 79 LYS A CA 1
ATOM 595 C C . LYS A 1 79 ? -10.529 3.722 12.029 1.00 97.25 79 LYS A C 1
ATOM 597 O O . LYS A 1 79 ? -11.274 3.667 13.008 1.00 97.25 79 LYS A O 1
ATOM 602 N N . ALA A 1 80 ? -10.123 2.618 11.402 1.00 96.62 80 ALA A N 1
ATOM 603 C CA . ALA A 1 80 ? -10.414 1.272 11.895 1.00 96.62 80 ALA A CA 1
ATOM 604 C C . ALA A 1 80 ? -9.735 1.003 13.247 1.00 96.62 80 ALA A C 1
ATOM 606 O O . ALA A 1 80 ? -10.410 0.565 14.181 1.00 96.62 80 ALA A O 1
ATOM 607 N N . ALA A 1 81 ? -8.449 1.346 13.373 1.00 96.12 81 ALA A N 1
ATOM 608 C CA . ALA A 1 81 ? -7.705 1.232 14.624 1.00 96.12 81 ALA A CA 1
ATOM 609 C C . ALA A 1 81 ? -8.342 2.073 15.742 1.00 96.12 81 ALA A C 1
ATOM 611 O O . ALA A 1 81 ? -8.615 1.553 16.823 1.00 96.12 81 ALA A O 1
ATOM 612 N N . HIS A 1 82 ? -8.688 3.331 15.455 1.00 95.94 82 HIS A N 1
ATOM 613 C CA . HIS A 1 82 ? -9.352 4.211 16.418 1.00 95.94 82 HIS A CA 1
ATOM 614 C C . HIS A 1 82 ? -10.695 3.642 16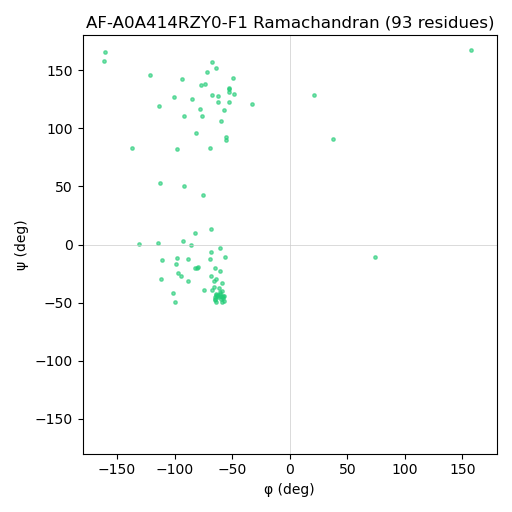.906 1.00 95.94 82 HIS A C 1
ATOM 616 O O . HIS A 1 82 ? -10.961 3.590 18.105 1.00 95.94 82 HIS A O 1
ATOM 622 N N . ARG A 1 83 ? -11.536 3.133 15.994 1.00 96.44 83 ARG A N 1
ATOM 623 C CA . ARG A 1 83 ? -12.814 2.500 16.368 1.00 96.44 83 ARG A CA 1
ATOM 624 C C . ARG A 1 83 ? -12.619 1.269 17.251 1.00 96.44 83 ARG A C 1
ATOM 626 O O . ARG A 1 83 ? -13.417 1.048 18.160 1.00 96.44 83 ARG A O 1
ATOM 633 N N . ARG A 1 84 ? -11.581 0.466 16.997 1.00 95.56 84 ARG A N 1
ATOM 634 C CA . ARG A 1 84 ? -11.238 -0.686 17.841 1.00 95.56 84 ARG A CA 1
ATOM 635 C C . ARG A 1 84 ? -10.841 -0.236 19.248 1.00 95.56 84 ARG A C 1
ATOM 637 O O . ARG A 1 84 ? -11.427 -0.726 20.209 1.00 95.56 84 ARG A O 1
ATOM 644 N N . GLN A 1 85 ? -9.940 0.741 19.357 1.00 94.69 85 GLN A N 1
ATOM 645 C CA . GLN A 1 85 ? -9.507 1.304 20.641 1.00 94.69 85 GLN A CA 1
ATOM 646 C C . GLN A 1 85 ? -10.683 1.882 21.437 1.00 94.69 85 GLN A C 1
ATOM 648 O O . GLN A 1 85 ? -10.827 1.591 22.621 1.00 94.69 85 GLN A O 1
ATOM 653 N N . GLN A 1 86 ? -11.581 2.629 20.785 1.00 95.81 86 GLN A N 1
ATOM 654 C CA . GLN A 1 86 ? -12.787 3.153 21.432 1.00 95.81 86 GLN A CA 1
ATOM 655 C C . GLN A 1 86 ? -13.691 2.038 21.974 1.00 95.81 86 GLN A C 1
ATOM 657 O O . GLN A 1 86 ? -14.194 2.141 23.091 1.00 95.81 86 GLN A O 1
ATOM 662 N N . ARG A 1 87 ? -13.888 0.951 21.214 1.00 96.00 87 ARG A N 1
ATOM 663 C CA . ARG A 1 87 ? -14.677 -0.206 21.673 1.00 96.00 87 ARG A CA 1
ATOM 664 C C . ARG A 1 87 ? -14.035 -0.883 22.882 1.00 96.00 87 ARG A C 1
ATOM 666 O O . ARG A 1 87 ? -14.744 -1.212 23.828 1.00 96.00 87 ARG A O 1
ATOM 673 N N . GLU A 1 88 ? -12.720 -1.082 22.858 1.00 96.00 88 GLU A N 1
ATOM 674 C CA . GLU A 1 88 ? -11.967 -1.678 23.969 1.00 96.00 88 GLU A CA 1
ATOM 675 C C . GLU A 1 88 ? -12.019 -0.793 25.223 1.00 96.00 88 GLU A C 1
ATOM 677 O O . GLU A 1 88 ? -12.302 -1.292 26.312 1.00 96.00 88 GLU A O 1
ATOM 682 N N . TYR A 1 89 ? -11.851 0.524 25.069 1.00 95.62 89 TYR A N 1
ATOM 683 C CA . TYR A 1 89 ? -12.003 1.496 26.154 1.00 95.62 89 TYR A CA 1
ATOM 684 C C . TYR A 1 89 ? -13.407 1.448 26.774 1.00 95.62 89 TYR A C 1
ATOM 686 O O . TYR A 1 89 ? -13.548 1.314 27.989 1.00 95.62 89 TYR A O 1
ATOM 694 N N . MET A 1 90 ? -14.456 1.485 25.947 1.00 96.81 90 MET A N 1
ATOM 695 C CA . MET A 1 90 ? -15.838 1.439 26.435 1.00 96.81 90 MET A CA 1
ATOM 696 C C . MET A 1 90 ? -16.188 0.101 27.095 1.00 96.81 90 MET A C 1
ATOM 698 O O . MET A 1 90 ? -16.993 0.091 28.021 1.00 96.81 90 MET A O 1
ATOM 702 N N . ARG A 1 91 ? -15.588 -1.018 26.659 1.00 94.44 91 ARG A N 1
ATOM 703 C CA . ARG A 1 91 ? -15.719 -2.315 27.346 1.00 94.44 91 ARG A CA 1
ATOM 704 C C . ARG A 1 91 ? -15.094 -2.271 28.739 1.00 94.44 91 ARG A C 1
ATOM 706 O O . ARG A 1 91 ? -15.763 -2.657 29.686 1.00 94.44 91 ARG A O 1
ATOM 713 N N . LYS A 1 92 ? -13.870 -1.745 28.868 1.00 93.88 92 LYS A N 1
ATOM 714 C CA . LYS A 1 92 ? -13.181 -1.604 30.166 1.00 93.88 92 LYS A CA 1
ATOM 715 C C . LYS A 1 92 ? -13.887 -0.659 31.135 1.00 93.88 92 LYS A C 1
ATOM 717 O O . LYS A 1 92 ? -13.746 -0.824 32.329 1.00 93.88 92 LYS A O 1
ATOM 722 N N . LYS A 1 93 ? -14.608 0.347 30.632 1.00 91.88 93 LYS A N 1
ATOM 723 C CA . LYS A 1 93 ? -15.357 1.297 31.472 1.00 91.88 93 LYS A CA 1
ATOM 724 C C . LYS A 1 93 ? -16.698 0.737 31.973 1.00 91.88 93 LYS A C 1
ATOM 726 O O . LYS A 1 93 ? -17.287 1.307 32.882 1.00 91.88 93 LYS A O 1
ATOM 731 N N . ARG A 1 94 ? -17.228 -0.302 31.318 1.00 85.38 94 ARG A N 1
ATOM 732 C CA . ARG A 1 94 ? -18.539 -0.904 31.620 1.00 85.38 94 ARG A CA 1
ATOM 733 C C . ARG A 1 94 ? -18.454 -2.165 32.482 1.00 85.38 94 ARG A C 1
ATOM 735 O O . ARG A 1 94 ? -19.496 -2.582 32.975 1.00 85.38 94 ARG A O 1
ATOM 742 N N . GLY A 1 95 ? -17.279 -2.783 32.577 1.00 70.06 95 GLY A N 1
ATOM 743 C CA . GLY A 1 95 ? -16.982 -3.855 33.529 1.00 70.06 95 GLY A CA 1
ATOM 744 C C . GLY A 1 95 ? -16.257 -3.282 34.728 1.00 70.06 95 GLY A C 1
ATOM 745 O O . GLY A 1 95 ? -16.493 -3.805 35.832 1.00 70.06 95 GLY A O 1
#

Foldseek 3Di:
DPDPPPDDDPPPDPPVVVPDPPPDPDDPCCVPPPCVVPVPVVVVRPDDDDDQPFDAAPQHGDGDHPPVPDRHNDPVSVVVVVVVVVVVVVVVVVD

InterPro domains:
  IPR025973 Cysteine-rich VLP domain [PF14194] (1-47)

Mean predicted aligned error: 16.96 Å

Organism: NCBI:txid88431

Secondary structure (DSSP, 8-state):
---TT-SS----S--TTTTS---SSS-HHIIIIIGGG-HHHHHHHH--SSPP-PEEPTTT-PEEP--TT--SSSHHHHHHHHHHHHHHHHHHHH-

pLDDT: mean 73.59, std 18.62, range [39.5, 97.25]